Protein AF-A0A1A7BG62-F1 (afdb_monomer_lite)

Structure (mmCIF, N/CA/C/O backbone):
data_AF-A0A1A7BG62-F1
#
_entry.id   AF-A0A1A7BG62-F1
#
loop_
_atom_site.group_PDB
_atom_site.id
_atom_site.type_symbol
_atom_site.label_atom_id
_atom_site.label_alt_id
_atom_site.label_comp_id
_atom_site.label_asym_id
_atom_site.label_entity_id
_atom_site.label_seq_id
_atom_site.pdbx_PDB_ins_code
_atom_site.Cartn_x
_atom_site.Cartn_y
_atom_site.Cartn_z
_atom_site.occupancy
_atom_site.B_iso_or_equiv
_atom_site.auth_seq_id
_atom_site.auth_comp_id
_atom_site.auth_asym_id
_atom_site.auth_atom_id
_atom_site.pdbx_PDB_model_num
ATOM 1 N N . MET A 1 1 ? 76.635 -3.141 -36.667 1.00 38.78 1 MET A N 1
ATOM 2 C CA . MET A 1 1 ? 75.241 -2.652 -36.631 1.00 38.78 1 MET A CA 1
ATOM 3 C C . MET A 1 1 ? 74.326 -3.861 -36.544 1.00 38.78 1 MET A C 1
ATOM 5 O O . MET A 1 1 ? 74.345 -4.659 -37.466 1.00 38.78 1 MET A O 1
ATOM 9 N N . ALA A 1 2 ? 73.604 -4.037 -35.437 1.00 44.91 2 ALA A N 1
ATOM 10 C CA . ALA A 1 2 ? 72.614 -5.102 -35.274 1.00 44.91 2 ALA A CA 1
ATOM 11 C C . ALA A 1 2 ? 71.263 -4.447 -34.953 1.00 44.91 2 ALA A C 1
ATOM 13 O O . ALA A 1 2 ? 71.143 -3.730 -33.961 1.00 44.91 2 ALA A O 1
ATOM 14 N N . THR A 1 3 ? 70.284 -4.617 -35.836 1.00 47.38 3 THR A N 1
ATOM 15 C CA . THR A 1 3 ? 68.940 -4.035 -35.734 1.00 47.38 3 THR A CA 1
ATOM 16 C C . THR A 1 3 ? 68.045 -4.902 -34.846 1.00 47.38 3 THR A C 1
ATOM 18 O O . THR A 1 3 ? 67.917 -6.102 -35.078 1.00 47.38 3 THR A O 1
ATOM 21 N N . ARG A 1 4 ? 67.436 -4.290 -33.818 1.00 52.53 4 ARG A N 1
ATOM 22 C CA . ARG A 1 4 ? 66.444 -4.904 -32.920 1.00 52.53 4 ARG A CA 1
ATOM 23 C C . ARG A 1 4 ? 65.194 -5.317 -33.703 1.00 52.53 4 ARG A C 1
ATOM 25 O O . ARG A 1 4 ? 64.563 -4.470 -34.323 1.00 52.53 4 ARG A O 1
ATOM 32 N N . ALA A 1 5 ? 64.816 -6.587 -33.602 1.00 56.38 5 ALA A N 1
ATOM 33 C CA . ALA A 1 5 ? 63.515 -7.097 -34.020 1.00 56.38 5 ALA A CA 1
ATOM 34 C C . ALA A 1 5 ? 62.612 -7.226 -32.786 1.00 56.38 5 ALA A C 1
ATOM 36 O O . ALA A 1 5 ? 62.622 -8.256 -32.125 1.00 56.38 5 ALA A O 1
ATOM 37 N N . PHE A 1 6 ? 61.884 -6.167 -32.440 1.00 54.97 6 PHE A N 1
ATOM 38 C CA . PHE A 1 6 ? 60.805 -6.208 -31.448 1.00 54.97 6 PHE A CA 1
ATOM 39 C C . PHE A 1 6 ? 59.816 -5.090 -31.765 1.00 54.97 6 PHE A C 1
ATOM 41 O O . PHE A 1 6 ? 59.941 -4.001 -31.228 1.00 54.97 6 PHE A O 1
ATOM 48 N N . GLU A 1 7 ? 58.874 -5.358 -32.664 1.00 54.66 7 GLU A N 1
ATOM 49 C CA . GLU A 1 7 ? 57.528 -4.774 -32.623 1.00 54.66 7 GLU A CA 1
ATOM 50 C C . GLU A 1 7 ? 56.676 -5.462 -33.691 1.00 54.66 7 GLU A C 1
ATOM 52 O O . GLU A 1 7 ? 56.556 -5.015 -34.826 1.00 54.66 7 GLU A O 1
ATOM 57 N N . SER A 1 8 ? 56.100 -6.608 -33.331 1.00 56.12 8 SER A N 1
ATOM 58 C CA . SER A 1 8 ? 54.896 -7.079 -34.010 1.00 56.12 8 SER A CA 1
ATOM 59 C C . SER A 1 8 ? 53.727 -6.587 -33.168 1.00 56.12 8 SER A C 1
ATOM 61 O O . SER A 1 8 ? 53.280 -7.279 -32.255 1.00 56.12 8 SER A O 1
ATOM 63 N N . ALA A 1 9 ? 53.298 -5.348 -33.411 1.00 58.28 9 ALA A N 1
ATOM 64 C CA . ALA A 1 9 ? 52.082 -4.814 -32.816 1.00 58.28 9 ALA A CA 1
ATOM 65 C C . ALA A 1 9 ? 50.905 -5.701 -33.251 1.00 58.28 9 ALA A C 1
ATOM 67 O O . ALA A 1 9 ? 50.652 -5.869 -34.445 1.00 58.28 9 ALA A O 1
ATOM 68 N N . ALA A 1 10 ? 50.219 -6.315 -32.285 1.00 60.03 10 ALA A N 1
ATOM 69 C CA . ALA A 1 10 ? 48.971 -7.015 -32.547 1.00 60.03 10 ALA A CA 1
ATOM 70 C C . ALA A 1 10 ? 47.969 -6.019 -33.151 1.00 60.03 10 ALA A C 1
ATOM 72 O O . ALA A 1 10 ? 47.807 -4.910 -32.640 1.00 60.03 10 ALA A O 1
ATOM 73 N N . ALA A 1 11 ? 47.324 -6.403 -34.254 1.00 61.41 11 ALA A N 1
ATOM 74 C CA . ALA A 1 11 ? 46.283 -5.592 -34.869 1.00 61.41 11 ALA A CA 1
ATOM 75 C C . ALA A 1 11 ? 45.157 -5.320 -33.851 1.00 61.41 11 ALA A C 1
ATOM 77 O O . ALA A 1 11 ? 44.810 -6.226 -33.084 1.00 61.41 11 ALA A O 1
ATOM 78 N N . PRO A 1 12 ? 44.576 -4.106 -33.826 1.00 61.75 12 PRO A N 1
ATOM 79 C CA . PRO A 1 12 ? 43.456 -3.810 -32.947 1.00 61.75 12 PRO A CA 1
ATOM 80 C C . PRO A 1 12 ? 42.294 -4.743 -33.299 1.00 61.75 12 PRO A C 1
ATOM 82 O O . PRO A 1 12 ? 41.794 -4.739 -34.424 1.00 61.75 12 PRO A O 1
ATOM 85 N N . VAL A 1 13 ? 41.880 -5.568 -32.337 1.00 64.38 13 VAL A N 1
ATOM 86 C CA . VAL A 1 13 ? 40.614 -6.300 -32.415 1.00 64.38 13 VAL A CA 1
ATOM 87 C C . VAL A 1 13 ? 39.497 -5.270 -32.542 1.00 64.38 13 VAL A C 1
ATOM 89 O O . VAL A 1 13 ? 39.338 -4.410 -31.677 1.00 64.38 13 VAL A O 1
ATOM 92 N N . ALA A 1 14 ? 38.753 -5.326 -33.645 1.00 63.03 14 ALA A N 1
ATOM 93 C CA . ALA A 1 14 ? 37.573 -4.501 -33.833 1.00 63.03 14 ALA A CA 1
ATOM 94 C C . ALA A 1 14 ? 36.552 -4.850 -32.743 1.00 63.03 14 ALA A C 1
ATOM 96 O O . ALA A 1 14 ? 36.081 -5.986 -32.673 1.00 63.03 14 ALA A O 1
ATOM 97 N N . SER A 1 15 ? 36.227 -3.883 -31.884 1.00 63.03 15 SER A N 1
ATOM 98 C CA . SER A 1 15 ? 35.123 -4.010 -30.936 1.00 63.03 15 SER A CA 1
ATOM 99 C C . SER A 1 15 ? 33.840 -4.283 -31.717 1.00 63.03 15 SER A C 1
ATOM 101 O O . SER A 1 15 ? 33.478 -3.509 -32.606 1.00 63.03 15 SER A O 1
ATOM 103 N N . ALA A 1 16 ? 33.160 -5.387 -31.404 1.00 67.25 16 ALA A N 1
ATOM 104 C CA . ALA A 1 16 ? 31.812 -5.621 -31.904 1.00 67.25 16 ALA A CA 1
ATOM 105 C C . ALA A 1 16 ? 30.911 -4.426 -31.520 1.00 67.25 16 ALA A C 1
ATOM 107 O O . ALA A 1 16 ? 31.117 -3.838 -30.451 1.00 67.25 16 ALA A O 1
ATOM 108 N N . PRO A 1 17 ? 29.943 -4.032 -32.368 1.00 66.25 17 PRO A N 1
ATOM 109 C CA . PRO A 1 17 ? 29.010 -2.967 -32.023 1.00 66.25 17 PRO A CA 1
ATOM 110 C C . PRO A 1 17 ? 28.288 -3.319 -30.718 1.00 66.25 17 PRO A C 1
ATOM 112 O O . PRO A 1 17 ? 27.798 -4.438 -30.566 1.00 66.25 17 PRO A O 1
ATOM 115 N N . ALA A 1 18 ? 28.252 -2.373 -29.777 1.00 64.50 18 ALA A N 1
ATOM 116 C CA . ALA A 1 18 ? 27.524 -2.540 -28.526 1.00 64.50 18 ALA A CA 1
ATOM 117 C C . ALA A 1 18 ? 26.048 -2.827 -28.835 1.00 64.50 18 ALA A C 1
ATOM 119 O O . ALA A 1 18 ? 25.427 -2.106 -29.621 1.00 64.50 18 ALA A O 1
ATOM 120 N N . GLU A 1 19 ? 25.494 -3.888 -28.245 1.00 65.12 19 GLU A N 1
ATOM 121 C CA . GLU A 1 19 ? 24.063 -4.154 -28.362 1.00 65.12 19 GLU A CA 1
ATOM 122 C C . GLU A 1 19 ? 23.266 -2.981 -27.766 1.00 65.12 19 GLU A C 1
ATOM 124 O O . GLU A 1 19 ? 23.670 -2.427 -26.738 1.00 65.12 19 GLU A O 1
ATOM 129 N N . PRO A 1 20 ? 22.136 -2.584 -28.382 1.00 70.19 20 PRO A N 1
ATOM 130 C CA . PRO A 1 20 ? 21.276 -1.556 -27.817 1.00 70.19 20 PRO A CA 1
ATOM 131 C C . PRO A 1 20 ? 20.816 -1.958 -26.415 1.00 70.19 20 PRO A C 1
ATOM 133 O O . PRO A 1 20 ? 20.245 -3.036 -26.230 1.00 70.19 20 PRO A O 1
ATOM 136 N N . ILE A 1 21 ? 21.032 -1.073 -25.442 1.00 73.19 21 ILE A N 1
ATOM 137 C CA . ILE A 1 21 ? 20.527 -1.248 -24.080 1.00 73.19 21 ILE A CA 1
ATOM 138 C C . ILE A 1 21 ? 18.996 -1.253 -24.147 1.00 73.19 21 ILE A C 1
ATOM 140 O O . ILE A 1 21 ? 18.385 -0.301 -24.636 1.00 73.19 21 ILE A O 1
ATOM 144 N N . ARG A 1 22 ? 18.372 -2.343 -23.693 1.00 76.31 22 ARG A N 1
ATOM 145 C CA . ARG A 1 22 ? 16.912 -2.507 -23.712 1.00 76.31 22 ARG A CA 1
ATOM 146 C C . ARG A 1 22 ? 16.306 -2.115 -22.361 1.00 76.31 22 ARG A C 1
ATOM 148 O O . ARG A 1 22 ? 16.968 -2.301 -21.341 1.00 76.31 22 ARG A O 1
ATOM 155 N N . PRO A 1 23 ? 15.054 -1.626 -22.332 1.00 83.06 23 PRO A N 1
ATOM 156 C CA . PRO A 1 23 ? 14.309 -1.473 -21.087 1.00 83.06 23 PRO A CA 1
ATOM 157 C C . PRO A 1 23 ? 14.187 -2.806 -20.344 1.00 83.06 23 PRO A C 1
ATOM 159 O O . PRO A 1 23 ? 14.007 -3.854 -20.968 1.00 83.06 23 PRO A O 1
ATOM 162 N N . LEU A 1 24 ? 14.253 -2.751 -19.014 1.00 87.12 24 LEU A N 1
ATOM 163 C CA . LEU A 1 24 ? 14.163 -3.935 -18.155 1.00 87.12 24 LEU A CA 1
ATOM 164 C C . LEU A 1 24 ? 12.737 -4.506 -18.077 1.00 87.12 24 LEU A C 1
ATOM 166 O O . LEU A 1 24 ? 12.548 -5.713 -17.949 1.00 87.12 24 LEU A O 1
ATOM 170 N N . ALA A 1 25 ? 11.733 -3.635 -18.165 1.00 89.12 25 ALA A N 1
ATOM 171 C CA . ALA A 1 25 ? 10.324 -3.993 -18.192 1.00 89.12 25 ALA A CA 1
ATOM 172 C C . ALA A 1 25 ? 9.651 -3.306 -19.380 1.00 89.12 25 ALA A C 1
ATOM 174 O O . ALA A 1 25 ? 9.942 -2.149 -19.683 1.00 89.12 25 ALA A O 1
ATOM 175 N N . ASP A 1 26 ? 8.744 -4.015 -20.048 1.00 92.50 26 ASP A N 1
ATOM 176 C CA . ASP A 1 26 ? 7.927 -3.408 -21.090 1.00 92.50 26 ASP A CA 1
ATOM 177 C C . ASP A 1 26 ? 6.749 -2.608 -20.498 1.00 92.50 26 ASP A C 1
ATOM 179 O O . ASP A 1 26 ? 6.352 -2.756 -19.335 1.00 92.50 26 ASP A O 1
ATOM 183 N N . ALA A 1 27 ? 6.150 -1.755 -21.328 1.00 93.25 27 ALA A N 1
ATOM 184 C CA . ALA A 1 27 ? 5.029 -0.913 -20.922 1.00 93.25 27 ALA A CA 1
ATOM 185 C C . ALA A 1 27 ? 3.769 -1.711 -20.527 1.00 93.25 27 ALA A C 1
ATOM 187 O O . ALA A 1 27 ? 2.887 -1.184 -19.846 1.00 93.25 27 ALA A O 1
ATOM 188 N N . ALA A 1 28 ? 3.614 -2.963 -20.970 1.00 95.94 28 ALA A N 1
ATOM 189 C CA . ALA A 1 28 ? 2.486 -3.797 -20.564 1.00 95.94 28 ALA A CA 1
ATOM 190 C C . ALA A 1 28 ? 2.687 -4.329 -19.137 1.00 95.94 28 ALA A C 1
ATOM 192 O O . ALA A 1 28 ? 1.757 -4.251 -18.333 1.00 95.94 28 ALA A O 1
ATOM 193 N N . ALA A 1 29 ? 3.898 -4.772 -18.802 1.00 96.69 29 ALA A N 1
ATOM 194 C CA . ALA A 1 29 ? 4.283 -5.214 -17.469 1.00 96.69 29 ALA A CA 1
ATOM 195 C C . ALA A 1 29 ? 4.148 -4.082 -16.441 1.00 96.69 29 ALA A C 1
ATOM 197 O O . ALA A 1 29 ? 3.525 -4.269 -15.397 1.00 96.69 29 ALA A O 1
ATOM 198 N N . LEU A 1 30 ? 4.634 -2.878 -16.763 1.00 97.81 30 LEU A N 1
ATOM 199 C CA . LEU A 1 30 ? 4.501 -1.719 -15.872 1.00 97.81 30 LEU A CA 1
ATOM 200 C C . LEU A 1 30 ? 3.034 -1.333 -15.642 1.00 97.81 30 LEU A C 1
ATOM 202 O O . LEU A 1 30 ? 2.623 -1.116 -14.501 1.00 97.81 30 LEU A O 1
ATOM 206 N N . ARG A 1 31 ? 2.205 -1.328 -16.695 1.00 98.06 31 ARG A N 1
ATOM 207 C CA . ARG A 1 31 ? 0.757 -1.097 -16.548 1.00 98.06 31 ARG A CA 1
ATOM 208 C C . ARG A 1 31 ? 0.081 -2.168 -15.697 1.00 98.06 31 ARG A C 1
ATOM 210 O O . ARG A 1 31 ? -0.806 -1.833 -14.918 1.00 98.06 31 ARG A O 1
ATOM 217 N N . ALA A 1 32 ? 0.497 -3.428 -15.811 1.00 98.19 32 ALA A N 1
ATOM 218 C CA . ALA A 1 32 ? -0.031 -4.507 -14.983 1.00 98.19 32 ALA A CA 1
ATOM 219 C C . ALA A 1 32 ? 0.334 -4.327 -13.499 1.00 98.19 32 ALA A C 1
ATOM 221 O O . ALA A 1 32 ? -0.521 -4.536 -12.637 1.00 98.19 32 ALA A O 1
ATOM 222 N N . LEU A 1 33 ? 1.557 -3.878 -13.190 1.00 98.31 33 LEU A N 1
ATOM 223 C CA . LEU A 1 33 ? 1.966 -3.551 -11.819 1.00 98.31 33 LEU A CA 1
ATOM 224 C C . LEU A 1 33 ? 1.128 -2.404 -11.246 1.00 98.31 33 LEU A C 1
ATOM 226 O O . LEU A 1 33 ? 0.569 -2.544 -10.159 1.00 98.31 33 LEU A O 1
ATOM 230 N N . VAL A 1 34 ? 0.966 -1.312 -11.997 1.00 98.50 34 VAL A N 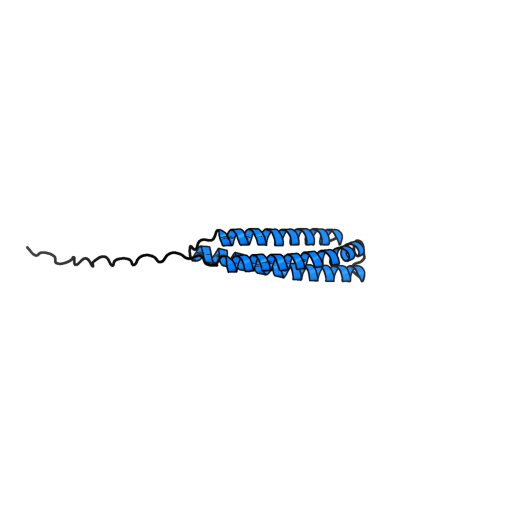1
ATOM 231 C CA . VAL A 1 34 ? 0.136 -0.172 -11.574 1.00 98.50 34 VAL A CA 1
ATOM 232 C C . VAL A 1 34 ? -1.324 -0.591 -11.374 1.00 98.50 34 VAL A C 1
ATOM 234 O O . VAL A 1 34 ? -1.924 -0.248 -10.358 1.00 98.50 34 VAL A O 1
ATOM 237 N N . ALA A 1 35 ? -1.892 -1.388 -12.283 1.00 98.50 35 ALA A N 1
ATOM 238 C CA . ALA A 1 35 ? -3.253 -1.904 -12.141 1.00 98.50 35 ALA A CA 1
ATOM 239 C C . ALA A 1 35 ? -3.411 -2.790 -10.893 1.00 98.50 35 ALA A C 1
ATOM 241 O O . ALA A 1 35 ? -4.392 -2.659 -10.166 1.00 98.50 35 ALA A O 1
ATOM 242 N N . ARG A 1 36 ? -2.425 -3.647 -10.595 1.00 98.31 36 ARG A N 1
ATOM 243 C CA . ARG A 1 36 ? -2.419 -4.477 -9.382 1.00 98.31 36 ARG A CA 1
ATOM 244 C C . ARG A 1 36 ? -2.358 -3.627 -8.109 1.00 98.31 36 ARG A C 1
ATOM 246 O O . ARG A 1 36 ? -3.042 -3.948 -7.141 1.00 98.31 36 ARG A O 1
ATOM 253 N N . ALA A 1 37 ? -1.573 -2.548 -8.104 1.00 98.25 37 ALA A N 1
ATOM 254 C CA . ALA A 1 37 ? -1.544 -1.605 -6.986 1.00 98.25 37 ALA A CA 1
ATOM 255 C C . ALA A 1 37 ? -2.884 -0.875 -6.812 1.00 98.25 37 ALA A C 1
ATOM 257 O O . ALA A 1 37 ? -3.363 -0.759 -5.688 1.00 98.25 37 ALA A O 1
ATOM 258 N N . ALA A 1 38 ? -3.520 -0.447 -7.905 1.00 98.38 38 ALA A N 1
ATOM 259 C CA . ALA A 1 38 ? -4.836 0.188 -7.865 1.00 98.38 38 ALA A CA 1
ATOM 260 C C . ALA A 1 38 ? -5.936 -0.768 -7.362 1.00 98.38 38 ALA A C 1
ATOM 262 O O . ALA A 1 38 ? -6.792 -0.374 -6.577 1.00 98.38 38 ALA A O 1
ATOM 263 N N . GLU A 1 39 ? -5.905 -2.042 -7.760 1.00 98.31 39 GLU A N 1
ATOM 264 C CA . GLU A 1 39 ? -6.811 -3.076 -7.237 1.00 98.31 39 GLU A CA 1
ATOM 265 C C . GLU A 1 39 ? -6.625 -3.267 -5.721 1.00 98.31 39 GLU A C 1
ATOM 267 O O . GLU A 1 39 ? -7.602 -3.335 -4.970 1.00 98.31 39 GLU A O 1
ATOM 272 N N . ALA A 1 40 ? -5.369 -3.310 -5.259 1.00 97.56 40 ALA A N 1
ATOM 273 C CA . ALA A 1 40 ? -5.043 -3.398 -3.839 1.00 97.56 40 ALA A CA 1
ATOM 274 C C . ALA A 1 40 ? -5.533 -2.165 -3.063 1.00 97.56 40 ALA A C 1
ATOM 276 O O . ALA A 1 40 ? -6.118 -2.318 -1.990 1.00 97.56 40 ALA A O 1
ATOM 277 N N . ASP A 1 41 ? -5.355 -0.967 -3.623 1.00 98.38 41 ASP A N 1
ATOM 278 C CA . ASP A 1 41 ? -5.843 0.287 -3.047 1.00 98.38 41 ASP A CA 1
ATOM 279 C C . ASP A 1 41 ? -7.371 0.318 -2.947 1.00 98.38 41 ASP A C 1
ATOM 281 O O . ASP A 1 41 ? -7.913 0.538 -1.868 1.00 98.38 41 ASP A O 1
ATOM 285 N N . ASN A 1 42 ? -8.081 -0.065 -4.010 1.00 98.31 42 ASN A N 1
ATOM 286 C CA . ASN A 1 42 ? -9.537 -0.210 -3.979 1.00 98.31 42 ASN A CA 1
ATOM 287 C C . ASN A 1 42 ? -9.995 -1.195 -2.889 1.00 98.31 42 ASN A C 1
ATOM 289 O O . ASN A 1 42 ? -11.021 -0.986 -2.236 1.00 98.31 42 ASN A O 1
ATOM 293 N N . GLY A 1 43 ? -9.253 -2.291 -2.694 1.00 97.50 43 GLY A N 1
ATOM 294 C CA . GLY A 1 43 ? -9.477 -3.235 -1.601 1.00 97.50 43 GLY A CA 1
ATOM 295 C C . GLY A 1 43 ? -9.283 -2.598 -0.225 1.00 97.50 43 GLY A C 1
ATOM 296 O O . GLY A 1 43 ? -10.129 -2.777 0.649 1.00 97.50 43 GLY A O 1
ATOM 297 N N . PHE A 1 44 ? -8.208 -1.828 -0.051 1.00 98.44 44 PHE A N 1
ATOM 298 C CA . PHE A 1 44 ? -7.935 -1.070 1.167 1.00 98.44 44 PHE A CA 1
ATOM 299 C C . PHE A 1 44 ? -9.036 -0.041 1.456 1.00 98.44 44 PHE A C 1
ATOM 301 O O . PHE A 1 44 ? -9.552 -0.018 2.568 1.00 98.44 44 PHE A O 1
ATOM 308 N N . THR A 1 45 ? -9.457 0.763 0.475 1.00 98.44 45 THR A N 1
ATOM 309 C CA . THR A 1 45 ? -10.499 1.788 0.660 1.00 98.44 45 THR A CA 1
ATOM 310 C C . THR A 1 45 ? -11.820 1.179 1.120 1.00 98.44 45 THR A C 1
ATOM 312 O O . THR A 1 45 ? -12.480 1.724 2.006 1.00 98.44 45 THR A O 1
ATOM 315 N N . ARG A 1 46 ? -12.209 0.028 0.553 1.00 97.94 46 ARG A N 1
ATOM 316 C CA . ARG A 1 46 ? -13.411 -0.694 0.994 1.00 97.94 46 ARG A CA 1
ATOM 317 C C . ARG A 1 46 ? -13.286 -1.166 2.439 1.00 97.94 46 ARG A C 1
ATOM 319 O O . ARG A 1 46 ? -14.221 -0.976 3.208 1.00 97.94 46 ARG A O 1
ATOM 326 N N . GLU A 1 47 ? -12.145 -1.740 2.808 1.00 98.00 47 GLU A N 1
ATOM 327 C CA . GLU A 1 47 ? -11.888 -2.180 4.184 1.00 98.00 47 GLU A CA 1
ATOM 328 C C . GLU A 1 47 ? -11.871 -0.993 5.161 1.00 98.00 47 GLU A C 1
ATOM 330 O O . GLU A 1 47 ? -12.415 -1.076 6.258 1.00 98.00 47 GLU A O 1
ATOM 335 N N . ALA A 1 48 ? -11.331 0.154 4.741 1.00 98.25 48 ALA A N 1
ATOM 336 C CA . ALA A 1 48 ? -11.245 1.353 5.570 1.00 98.25 48 ALA A CA 1
ATOM 337 C C . ALA A 1 48 ? -12.635 1.887 5.916 1.00 98.25 48 ALA A C 1
ATOM 339 O O . ALA A 1 48 ? -12.906 2.203 7.074 1.00 98.25 48 ALA A O 1
ATOM 340 N N . ALA A 1 49 ? -13.546 1.892 4.941 1.00 98.06 49 ALA A N 1
ATOM 341 C CA . ALA A 1 49 ? -14.938 2.265 5.161 1.00 98.06 49 ALA A CA 1
ATOM 342 C C . ALA A 1 49 ? -15.659 1.334 6.158 1.00 98.06 49 ALA A C 1
ATOM 344 O O . ALA A 1 49 ? -16.563 1.779 6.869 1.00 98.06 49 ALA A O 1
ATOM 345 N N . LEU A 1 50 ? -15.265 0.056 6.236 1.00 96.25 50 LEU A N 1
ATOM 346 C CA . LEU A 1 50 ? -15.804 -0.906 7.206 1.00 96.25 50 LEU A CA 1
ATOM 347 C C . LEU A 1 50 ? -15.176 -0.747 8.600 1.00 96.25 50 LEU A C 1
ATOM 349 O O . LEU A 1 50 ? -15.879 -0.884 9.603 1.00 96.25 50 LEU A O 1
ATOM 353 N N . ALA A 1 51 ? -13.885 -0.420 8.674 1.00 97.75 51 ALA A N 1
ATOM 354 C CA . ALA A 1 51 ? -13.159 -0.214 9.928 1.00 97.75 51 ALA A CA 1
ATOM 355 C C . ALA A 1 51 ? -13.554 1.090 10.640 1.00 97.75 51 ALA A C 1
ATOM 357 O O . ALA A 1 51 ? -13.690 1.118 11.863 1.00 97.75 51 ALA A O 1
ATOM 358 N N . GLU A 1 52 ? -13.795 2.161 9.884 1.00 97.88 52 GLU A N 1
ATOM 359 C CA . GLU A 1 52 ? -14.177 3.488 10.380 1.00 97.88 52 GLU A CA 1
ATOM 360 C C . GLU A 1 52 ? -15.254 3.491 11.491 1.00 97.88 52 GLU A C 1
ATOM 362 O O . GLU A 1 52 ? -15.017 4.045 12.569 1.00 97.88 52 GLU A O 1
ATOM 367 N N . PRO A 1 53 ? -16.450 2.897 11.305 1.00 97.69 53 PRO A N 1
ATOM 368 C CA . PRO A 1 53 ? -17.466 2.877 12.356 1.00 97.69 53 PRO A CA 1
ATOM 369 C C . PRO A 1 53 ? -17.051 2.062 13.589 1.00 97.69 53 PRO A C 1
ATOM 371 O O . PRO A 1 53 ? -17.522 2.370 14.685 1.00 97.69 53 PRO A O 1
ATOM 374 N N . LEU A 1 54 ? -16.201 1.042 13.438 1.00 97.50 54 LEU A N 1
ATOM 375 C CA . LEU A 1 54 ? -15.702 0.237 14.557 1.00 97.50 54 LEU A CA 1
ATOM 376 C C . LEU A 1 54 ? -14.717 1.045 15.401 1.00 97.50 54 LEU A C 1
ATOM 378 O O . LEU A 1 54 ? -14.875 1.112 16.618 1.00 97.50 54 LEU A O 1
ATOM 382 N N . VAL A 1 55 ? -13.777 1.732 14.748 1.00 97.44 55 VAL A N 1
ATOM 383 C CA . VAL A 1 55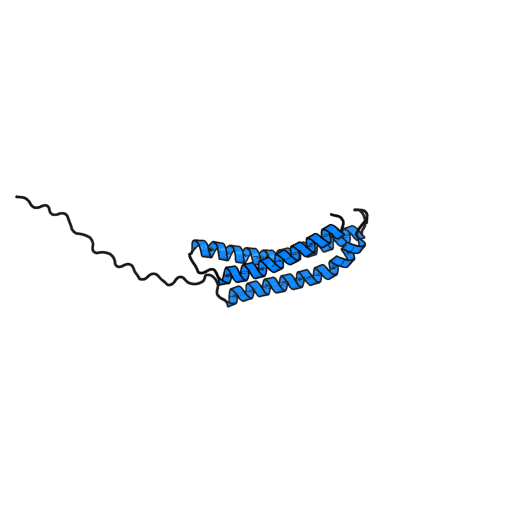 ? -12.821 2.646 15.388 1.00 97.44 55 VAL A CA 1
ATOM 384 C C . VAL A 1 55 ? -13.554 3.742 16.163 1.00 97.44 55 VAL A C 1
ATOM 386 O O . VAL A 1 55 ? -13.313 3.915 17.358 1.00 97.44 55 VAL A O 1
ATOM 389 N N . ARG A 1 56 ? -14.545 4.403 15.546 1.00 96.00 56 ARG A N 1
ATOM 390 C CA . ARG A 1 56 ? -15.339 5.443 16.224 1.00 96.00 56 ARG A CA 1
ATOM 391 C C . ARG A 1 56 ? -16.080 4.933 17.460 1.00 96.00 56 ARG A C 1
ATOM 393 O O . ARG A 1 56 ? -16.163 5.644 18.455 1.00 96.00 56 ARG A O 1
ATOM 400 N N . ARG A 1 57 ? -16.630 3.715 17.414 1.00 95.88 57 ARG A N 1
ATOM 401 C CA . ARG A 1 57 ? -17.319 3.101 18.567 1.00 95.88 57 ARG A CA 1
ATOM 402 C C . ARG A 1 57 ? -16.350 2.668 19.666 1.00 95.88 57 ARG A C 1
ATOM 404 O O . ARG A 1 57 ? -16.725 2.675 20.835 1.00 95.88 57 ARG A O 1
ATOM 411 N N . ALA A 1 58 ? -15.137 2.273 19.293 1.00 96.12 58 ALA A N 1
ATOM 412 C CA . ALA A 1 58 ? -14.090 1.860 20.219 1.00 96.12 58 ALA A CA 1
ATOM 413 C C . ALA A 1 58 ? -13.385 3.038 20.905 1.00 96.12 58 ALA A C 1
ATOM 415 O O . ALA A 1 58 ? -12.748 2.841 21.941 1.00 96.12 58 ALA A O 1
ATOM 416 N N . SER A 1 59 ? -13.497 4.249 20.356 1.00 94.38 59 SER A N 1
ATOM 417 C CA . SER A 1 59 ? -12.890 5.447 20.931 1.00 94.38 59 SER A CA 1
ATOM 418 C C . SER A 1 59 ? -13.342 5.663 22.382 1.00 94.38 59 SER A C 1
ATOM 420 O O . SER A 1 59 ? -14.530 5.592 22.708 1.00 94.38 59 SER A O 1
ATOM 422 N N . GLY A 1 60 ? -12.374 5.860 23.281 1.00 91.38 60 GLY A N 1
ATOM 423 C CA . GLY A 1 60 ? -12.611 6.020 24.721 1.00 91.38 60 GLY A CA 1
ATOM 424 C C . GLY A 1 60 ? -13.044 4.751 25.471 1.00 91.38 60 GLY A C 1
ATOM 425 O O . GLY A 1 60 ? -13.257 4.816 26.681 1.00 91.38 60 GLY A O 1
ATOM 426 N N . GLN A 1 61 ? -13.164 3.598 24.803 1.00 94.06 61 GLN A N 1
ATOM 427 C CA . GLN A 1 61 ? -13.489 2.333 25.466 1.00 94.06 61 GLN A CA 1
ATOM 428 C C . GLN A 1 61 ? -12.261 1.731 26.179 1.00 94.06 61 GLN A C 1
ATOM 430 O O . GLN A 1 61 ? -11.135 1.867 25.675 1.00 94.06 61 GLN A O 1
ATOM 435 N N . PRO A 1 62 ? -12.465 1.016 27.309 1.00 91.00 62 PRO A N 1
ATOM 436 C CA . PRO A 1 62 ? -11.415 0.241 27.974 1.00 91.00 62 PRO A CA 1
ATOM 437 C C . PRO A 1 62 ? -10.763 -0.782 27.039 1.00 91.00 62 PRO A C 1
ATOM 439 O O . PRO A 1 62 ? -11.392 -1.247 26.085 1.00 91.00 62 PRO A O 1
ATOM 442 N N . VAL A 1 63 ? -9.514 -1.161 27.322 1.00 86.00 63 VAL A N 1
ATOM 443 C CA . VAL A 1 63 ? -8.749 -2.102 26.482 1.00 86.00 63 VAL A CA 1
ATOM 444 C C . VAL A 1 63 ? -9.381 -3.496 26.447 1.00 86.00 63 VAL A C 1
ATOM 446 O O . VAL A 1 63 ? -9.275 -4.190 25.443 1.00 86.00 63 VAL A O 1
ATOM 449 N N . GLU A 1 64 ? -10.093 -3.865 27.510 1.00 90.69 64 GLU A N 1
ATOM 450 C CA . GLU A 1 64 ? -10.804 -5.131 27.684 1.00 90.69 64 GLU A CA 1
ATOM 451 C C . GLU A 1 64 ? -12.181 -5.152 26.995 1.00 90.69 64 GLU A C 1
ATOM 453 O O . GLU A 1 64 ? -12.877 -6.162 27.045 1.00 90.69 64 GLU A O 1
ATOM 458 N N . SER A 1 65 ? -12.606 -4.044 26.375 1.00 94.31 65 SER A N 1
ATOM 459 C CA . SER A 1 65 ? -13.898 -3.948 25.690 1.00 94.31 65 SER A CA 1
ATOM 460 C C . SER A 1 65 ? -13.911 -4.758 24.394 1.00 94.31 65 SER A C 1
ATOM 462 O O . SER A 1 65 ? -13.050 -4.571 23.531 1.00 94.31 65 SER A O 1
ATOM 464 N N . ASP A 1 66 ? -14.966 -5.549 24.186 1.00 94.25 66 ASP A N 1
ATOM 465 C CA . ASP A 1 66 ? -15.218 -6.255 22.921 1.00 94.25 66 ASP A CA 1
ATOM 466 C C . ASP A 1 66 ? -15.234 -5.298 21.718 1.00 94.25 66 ASP A C 1
ATOM 468 O O . ASP A 1 66 ? -14.759 -5.629 20.632 1.00 94.25 66 ASP A O 1
ATOM 472 N N . THR A 1 67 ? -15.721 -4.067 21.914 1.00 94.25 67 THR A N 1
ATOM 473 C CA . THR A 1 67 ? -15.733 -3.033 20.869 1.00 94.25 67 THR A CA 1
ATOM 474 C C . THR A 1 67 ? -14.312 -2.631 20.470 1.00 94.25 67 THR A C 1
ATOM 476 O O . THR A 1 67 ? -14.026 -2.444 19.287 1.00 94.25 67 THR A O 1
ATOM 479 N N . ARG A 1 68 ? -13.401 -2.532 21.447 1.00 93.94 68 ARG A N 1
ATOM 480 C CA . ARG A 1 68 ? -11.993 -2.202 21.205 1.00 93.94 68 ARG A CA 1
ATOM 481 C C . ARG A 1 68 ? -11.255 -3.362 20.550 1.00 93.94 68 ARG A C 1
ATOM 483 O O . ARG A 1 68 ? -10.505 -3.129 19.606 1.00 93.94 68 ARG A O 1
ATOM 490 N N . ALA A 1 69 ? -11.530 -4.596 20.968 1.00 95.75 69 ALA A N 1
ATOM 491 C CA . ALA A 1 69 ? -11.012 -5.786 20.301 1.00 95.75 69 ALA A CA 1
ATOM 492 C C . ALA A 1 69 ? -11.447 -5.844 18.823 1.00 95.75 69 ALA A C 1
ATOM 494 O O . ALA A 1 69 ? -10.607 -6.037 17.947 1.00 95.75 69 ALA A O 1
ATOM 495 N N . ALA A 1 70 ? -12.726 -5.589 18.526 1.00 96.38 70 ALA A N 1
ATOM 496 C CA . ALA A 1 70 ? -13.237 -5.568 17.154 1.00 96.38 70 ALA A CA 1
ATOM 497 C C . ALA A 1 70 ? -12.568 -4.490 16.281 1.00 96.38 70 ALA A C 1
ATOM 499 O O . ALA A 1 70 ? -12.224 -4.755 15.130 1.00 96.38 70 ALA A O 1
ATOM 500 N N . ALA A 1 71 ? -12.336 -3.290 16.826 1.00 96.94 71 ALA A N 1
ATOM 501 C CA . ALA A 1 71 ? -11.616 -2.236 16.112 1.00 96.94 71 ALA A CA 1
ATOM 502 C C . ALA A 1 71 ? -10.157 -2.624 15.820 1.00 96.94 71 ALA A C 1
ATOM 504 O O . ALA A 1 71 ? -9.676 -2.391 14.715 1.00 96.94 71 ALA A O 1
ATOM 505 N N . LEU A 1 72 ? -9.461 -3.261 16.768 1.00 96.06 72 LEU A N 1
ATOM 506 C CA . LEU A 1 72 ? -8.084 -3.723 16.565 1.00 96.06 72 LEU A CA 1
ATOM 507 C C . LEU A 1 72 ? -7.982 -4.808 15.486 1.00 96.06 72 LEU A C 1
ATOM 509 O O . LEU A 1 72 ? -7.042 -4.782 14.694 1.00 96.06 72 LEU A O 1
ATOM 513 N N . VAL A 1 73 ? -8.953 -5.723 15.418 1.00 96.75 73 VAL A N 1
ATOM 514 C CA . VAL A 1 73 ? -9.030 -6.717 14.334 1.00 96.75 73 VAL A CA 1
ATOM 515 C C . VAL A 1 73 ? -9.207 -6.021 12.983 1.00 96.75 73 VAL A C 1
ATOM 517 O O . VAL A 1 73 ? -8.430 -6.276 12.068 1.00 96.75 73 VAL A O 1
ATOM 520 N N . ALA A 1 74 ? -10.132 -5.062 12.878 1.00 97.31 74 ALA A N 1
ATOM 521 C CA . ALA A 1 74 ? -10.330 -4.305 11.641 1.00 97.31 74 ALA A CA 1
ATOM 522 C C . ALA A 1 74 ? -9.078 -3.503 11.222 1.00 97.31 74 ALA A C 1
ATOM 524 O O . ALA A 1 74 ? -8.752 -3.417 10.037 1.00 97.31 74 ALA A O 1
ATOM 525 N N . MET A 1 75 ? -8.328 -2.953 12.185 1.00 97.50 75 MET A N 1
ATOM 526 C CA . MET A 1 75 ? -7.041 -2.295 11.917 1.00 97.50 75 MET A CA 1
ATOM 527 C C . MET A 1 75 ? -5.968 -3.281 11.427 1.00 97.50 75 MET A C 1
ATOM 529 O O . MET A 1 75 ? -5.150 -2.923 10.575 1.00 97.50 75 MET A O 1
ATOM 533 N N . ALA A 1 76 ? -5.968 -4.521 11.923 1.00 97.00 76 ALA A N 1
ATOM 534 C CA . ALA A 1 76 ? -5.073 -5.571 11.439 1.00 97.00 76 ALA A CA 1
ATOM 535 C C . ALA A 1 76 ? -5.413 -5.992 9.998 1.00 97.00 76 ALA A C 1
ATOM 537 O O . ALA A 1 76 ? -4.507 -6.131 9.173 1.00 97.00 76 ALA A O 1
ATOM 538 N N . ASP A 1 77 ? -6.700 -6.107 9.666 1.00 95.81 77 ASP A N 1
ATOM 539 C CA . ASP A 1 77 ? -7.153 -6.397 8.302 1.00 95.81 77 ASP A CA 1
ATOM 540 C C . ASP A 1 77 ? -6.746 -5.279 7.328 1.00 95.81 77 ASP A C 1
ATOM 542 O O . ASP A 1 77 ? -6.231 -5.544 6.236 1.00 95.81 77 ASP A O 1
ATOM 546 N N . LEU A 1 78 ? -6.860 -4.015 7.750 1.00 96.31 78 LEU A N 1
ATOM 547 C CA . LEU A 1 78 ? -6.345 -2.869 6.997 1.00 96.31 78 LEU A CA 1
ATOM 548 C C . LEU A 1 78 ? -4.834 -2.937 6.762 1.00 96.31 78 LEU A C 1
ATOM 550 O O . LEU A 1 78 ? -4.367 -2.692 5.646 1.00 96.31 78 LEU A O 1
ATOM 554 N N . ALA A 1 79 ? -4.062 -3.298 7.789 1.00 96.50 79 ALA A N 1
ATOM 555 C CA . ALA A 1 79 ? -2.617 -3.458 7.664 1.00 96.50 79 ALA A CA 1
ATOM 556 C C . ALA A 1 79 ? -2.254 -4.556 6.647 1.00 96.50 79 ALA A C 1
ATOM 558 O O . ALA A 1 79 ? -1.331 -4.378 5.845 1.00 96.50 79 ALA A O 1
ATOM 559 N N . ALA A 1 80 ? -3.010 -5.658 6.625 1.00 95.31 80 ALA A N 1
ATOM 560 C CA . ALA A 1 80 ? -2.838 -6.724 5.642 1.00 95.31 80 ALA A CA 1
ATOM 561 C C . ALA A 1 80 ? -3.138 -6.238 4.211 1.00 95.31 80 ALA A C 1
ATOM 563 O O . ALA A 1 80 ? -2.347 -6.494 3.299 1.00 95.31 80 ALA A O 1
ATOM 564 N N . ARG A 1 81 ? -4.222 -5.470 4.009 1.00 93.88 81 ARG A N 1
ATOM 565 C CA . ARG A 1 81 ? -4.566 -4.852 2.710 1.00 93.88 81 ARG A CA 1
ATOM 566 C C . ARG A 1 81 ? -3.460 -3.916 2.215 1.00 93.88 81 ARG A C 1
ATOM 568 O O . ARG A 1 81 ? -3.026 -4.033 1.070 1.00 93.88 81 ARG A O 1
ATOM 575 N N . ARG A 1 82 ? -2.945 -3.047 3.090 1.00 96.31 82 ARG A N 1
ATOM 576 C CA . ARG A 1 82 ? -1.820 -2.134 2.804 1.00 96.31 82 ARG A CA 1
ATOM 577 C C . ARG A 1 82 ? -0.550 -2.887 2.394 1.00 96.31 82 ARG A C 1
ATOM 579 O O . ARG A 1 82 ? 0.212 -2.442 1.530 1.00 96.31 82 ARG A O 1
ATOM 586 N N . GLY A 1 83 ? -0.323 -4.054 3.001 1.00 96.06 83 GLY A N 1
ATOM 587 C CA . GLY A 1 83 ? 0.779 -4.951 2.658 1.00 96.06 83 GLY A CA 1
ATOM 588 C C . GLY A 1 83 ? 0.781 -5.360 1.183 1.00 96.06 83 GLY A C 1
ATOM 589 O O . GLY A 1 83 ? 1.847 -5.410 0.572 1.00 96.06 83 GLY A O 1
ATOM 590 N N . ALA A 1 84 ? -0.393 -5.561 0.577 1.00 94.75 84 ALA A N 1
ATOM 591 C CA . ALA A 1 84 ? -0.502 -5.925 -0.835 1.00 94.75 84 ALA A CA 1
ATOM 592 C C . ALA A 1 84 ? -0.018 -4.805 -1.775 1.00 94.75 84 ALA A C 1
ATOM 594 O O . ALA A 1 84 ? 0.742 -5.080 -2.701 1.00 94.75 84 ALA A O 1
ATOM 595 N N . ALA A 1 85 ? -0.387 -3.545 -1.516 1.00 95.19 85 ALA A N 1
ATOM 596 C CA . ALA A 1 85 ? 0.114 -2.403 -2.289 1.00 95.19 85 ALA A CA 1
ATOM 597 C C . ALA A 1 85 ? 1.623 -2.185 -2.066 1.00 95.19 85 ALA A C 1
ATOM 599 O O . ALA A 1 85 ? 2.371 -1.951 -3.015 1.00 95.19 85 ALA A O 1
ATOM 600 N N . SER A 1 86 ? 2.088 -2.362 -0.825 1.00 96.94 86 SER A N 1
ATOM 601 C CA . SER A 1 86 ? 3.512 -2.257 -0.469 1.00 96.94 86 SER A CA 1
ATOM 602 C C . SER A 1 86 ? 4.377 -3.308 -1.172 1.00 96.94 86 SER A C 1
ATOM 604 O O . SER A 1 86 ? 5.507 -3.020 -1.553 1.00 96.94 86 SER A O 1
ATOM 606 N N . ALA A 1 87 ? 3.850 -4.517 -1.390 1.00 98.00 87 ALA A N 1
ATOM 607 C CA . ALA A 1 87 ? 4.547 -5.553 -2.146 1.00 98.00 87 ALA A CA 1
ATOM 608 C C . ALA A 1 87 ? 4.755 -5.154 -3.618 1.00 98.00 87 ALA A C 1
ATOM 610 O O . ALA A 1 87 ? 5.799 -5.455 -4.191 1.00 98.00 87 ALA A O 1
ATOM 611 N N . VAL A 1 88 ? 3.797 -4.439 -4.224 1.00 98.12 88 VAL A N 1
ATOM 612 C CA . VAL A 1 88 ? 3.965 -3.904 -5.585 1.00 98.12 88 VAL A CA 1
ATOM 613 C C . VAL A 1 88 ? 5.034 -2.817 -5.626 1.00 98.12 88 VAL A C 1
ATOM 615 O O . VAL A 1 88 ? 5.848 -2.812 -6.546 1.00 98.12 88 VAL A O 1
ATOM 618 N N . LEU A 1 89 ? 5.060 -1.933 -4.625 1.00 98.38 89 LEU A N 1
ATOM 619 C CA . LEU A 1 89 ? 6.091 -0.900 -4.520 1.00 98.38 89 LEU A CA 1
ATOM 620 C C . LEU A 1 89 ? 7.491 -1.520 -4.422 1.00 98.38 89 LEU A C 1
ATOM 622 O O . LEU A 1 89 ? 8.369 -1.153 -5.193 1.00 98.38 89 LEU A O 1
ATOM 626 N N . ALA A 1 90 ? 7.663 -2.539 -3.576 1.00 98.44 90 ALA A N 1
ATOM 627 C CA . ALA A 1 90 ? 8.934 -3.249 -3.439 1.00 98.44 90 ALA A CA 1
ATOM 628 C C . ALA A 1 90 ? 9.389 -3.931 -4.746 1.00 98.44 90 ALA A C 1
ATOM 630 O O . ALA A 1 90 ? 10.584 -4.016 -5.029 1.00 98.44 90 ALA A O 1
ATOM 631 N N . GLU A 1 91 ? 8.451 -4.417 -5.566 1.00 98.06 91 GLU A N 1
ATOM 632 C CA . GLU A 1 91 ? 8.774 -4.960 -6.889 1.00 98.06 91 GLU A CA 1
ATOM 633 C C . GLU A 1 91 ? 9.283 -3.870 -7.847 1.00 98.06 91 GLU A C 1
ATOM 635 O O . GLU A 1 91 ? 10.253 -4.100 -8.572 1.00 98.06 91 GLU A O 1
ATOM 640 N N . LEU A 1 92 ? 8.686 -2.675 -7.814 1.00 98.06 92 LEU A N 1
ATOM 641 C CA . LEU A 1 92 ? 9.149 -1.518 -8.588 1.00 98.06 92 LEU A CA 1
ATOM 642 C C . LEU A 1 92 ? 10.510 -1.010 -8.089 1.00 98.06 92 LEU A C 1
ATOM 644 O O . LEU A 1 92 ? 11.381 -0.727 -8.909 1.00 98.06 92 LEU A O 1
ATOM 648 N N . ASP A 1 93 ? 10.742 -0.985 -6.775 1.00 98.12 93 ASP A N 1
ATOM 649 C CA . ASP A 1 93 ? 12.044 -0.640 -6.185 1.00 98.12 93 ASP A CA 1
ATOM 650 C C . ASP A 1 93 ? 13.148 -1.590 -6.660 1.00 98.12 93 ASP A C 1
ATOM 652 O O . ASP A 1 93 ? 14.256 -1.162 -6.993 1.00 98.12 93 ASP A O 1
ATOM 656 N N . ARG A 1 94 ? 12.836 -2.889 -6.760 1.00 97.62 94 ARG A N 1
ATOM 657 C CA . ARG A 1 94 ? 13.757 -3.890 -7.307 1.00 97.62 94 ARG A CA 1
ATOM 658 C C . ARG A 1 94 ? 14.101 -3.596 -8.769 1.00 97.62 94 ARG A C 1
ATOM 660 O O . ARG A 1 94 ? 15.271 -3.679 -9.132 1.00 97.62 94 ARG A O 1
ATOM 667 N N . LEU A 1 95 ? 13.109 -3.249 -9.593 1.00 96.69 95 LEU A N 1
ATOM 668 C CA . LEU A 1 95 ? 13.326 -2.900 -11.003 1.00 96.69 95 LEU A CA 1
ATOM 669 C C . LEU A 1 95 ? 14.182 -1.635 -11.153 1.00 96.69 95 LEU A C 1
ATOM 671 O O . LEU A 1 95 ? 15.054 -1.585 -12.017 1.00 96.69 95 LEU A O 1
ATOM 675 N N . VAL A 1 96 ? 13.992 -0.641 -10.284 1.00 95.88 96 VAL A N 1
ATOM 676 C CA . VAL A 1 96 ? 14.827 0.568 -10.251 1.00 95.88 96 VAL A CA 1
ATOM 677 C C . VAL A 1 96 ? 16.267 0.213 -9.890 1.00 95.88 96 VAL A C 1
ATOM 679 O O . VAL A 1 96 ? 17.193 0.591 -10.609 1.00 95.88 96 VAL A O 1
ATOM 682 N N . ALA A 1 97 ? 16.474 -0.568 -8.829 1.00 95.69 97 ALA A N 1
ATOM 683 C CA . ALA A 1 97 ? 17.809 -1.001 -8.425 1.00 95.69 97 ALA A CA 1
ATOM 684 C C . ALA A 1 97 ? 18.520 -1.803 -9.532 1.00 95.69 97 ALA A C 1
ATOM 686 O O . ALA A 1 97 ? 19.709 -1.609 -9.773 1.00 95.69 97 ALA A O 1
ATOM 687 N N . GLU A 1 98 ? 17.794 -2.669 -10.241 1.00 94.69 98 GLU A N 1
ATOM 688 C CA . GLU A 1 98 ? 18.325 -3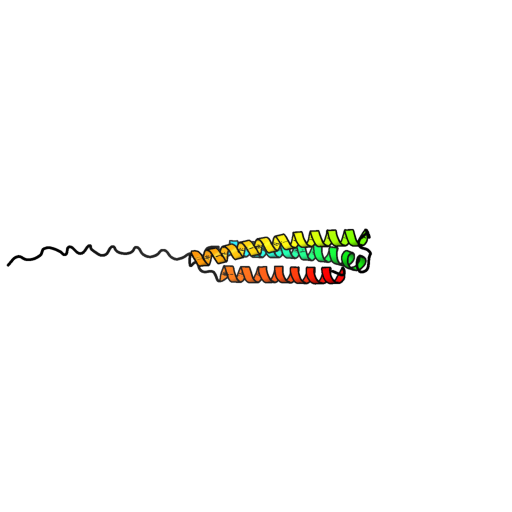.456 -11.359 1.00 94.69 98 GLU A CA 1
ATOM 689 C C . GLU A 1 98 ? 18.616 -2.594 -12.599 1.00 94.69 98 GLU A C 1
ATOM 691 O O . GLU A 1 98 ? 19.615 -2.810 -13.287 1.00 94.69 98 GLU A O 1
ATOM 696 N N . SER A 1 99 ? 17.816 -1.558 -12.864 1.00 93.00 99 SER A N 1
ATOM 697 C CA . SER A 1 99 ? 18.107 -0.608 -13.945 1.00 93.00 99 SER A CA 1
ATOM 698 C C . SER A 1 99 ? 19.417 0.155 -13.706 1.00 93.00 99 SER A C 1
ATOM 700 O O . SER A 1 99 ? 20.195 0.356 -14.638 1.00 93.00 99 SER A O 1
ATOM 702 N N . ALA A 1 100 ? 19.729 0.481 -12.445 1.00 90.50 100 ALA A N 1
ATOM 703 C CA . ALA A 1 100 ? 20.967 1.157 -12.071 1.00 90.50 100 ALA A CA 1
ATOM 704 C C . ALA A 1 100 ? 22.214 0.277 -12.273 1.00 90.50 100 ALA A C 1
ATOM 706 O O . ALA A 1 100 ? 23.270 0.790 -12.640 1.00 90.50 100 ALA A O 1
ATOM 707 N N . THR A 1 101 ? 22.113 -1.040 -12.062 1.00 92.25 101 THR A N 1
ATOM 708 C CA . THR A 1 101 ? 23.248 -1.967 -12.248 1.00 92.25 101 THR A CA 1
ATOM 709 C C . THR A 1 101 ? 23.457 -2.369 -13.705 1.00 92.25 101 THR A C 1
ATOM 711 O O . THR A 1 101 ? 24.575 -2.703 -14.095 1.00 92.25 101 THR A O 1
ATOM 714 N N . THR A 1 102 ? 22.396 -2.327 -14.513 1.00 89.25 102 THR A N 1
ATOM 715 C CA . THR A 1 102 ? 22.408 -2.692 -15.940 1.00 89.25 102 THR A CA 1
ATOM 716 C C . THR A 1 102 ? 22.505 -1.488 -16.877 1.00 89.25 102 THR A C 1
ATOM 718 O O . THR A 1 102 ? 22.615 -1.669 -18.089 1.00 89.25 102 THR A O 1
ATOM 721 N N . PHE A 1 103 ? 22.488 -0.268 -16.329 1.00 88.25 103 PHE A N 1
ATOM 722 C CA . PHE A 1 103 ? 22.423 0.994 -17.073 1.00 88.25 103 PHE A CA 1
ATOM 723 C C . PHE A 1 103 ? 21.220 1.069 -18.031 1.00 88.25 103 PHE A C 1
ATOM 725 O O . PHE A 1 103 ? 21.271 1.763 -19.048 1.00 88.25 103 PHE A O 1
ATOM 732 N N . ALA A 1 104 ? 20.139 0.348 -17.712 1.00 90.69 104 ALA A N 1
ATOM 733 C CA . ALA A 1 104 ? 18.908 0.352 -18.489 1.00 90.69 104 ALA A CA 1
ATOM 734 C C . ALA A 1 104 ? 18.109 1.652 -18.265 1.00 90.69 104 ALA A C 1
ATOM 736 O O . ALA A 1 104 ? 18.128 2.198 -17.159 1.00 90.69 104 ALA A O 1
ATOM 737 N N . PRO A 1 105 ? 17.365 2.145 -19.274 1.00 90.25 105 PRO A N 1
ATOM 738 C CA . PRO A 1 105 ? 16.441 3.261 -19.089 1.00 90.25 105 PRO A CA 1
ATOM 739 C C . PRO A 1 105 ? 15.407 2.958 -17.995 1.00 90.25 105 PRO A C 1
ATOM 741 O O . PRO A 1 105 ? 14.804 1.882 -17.999 1.00 90.25 105 PRO A O 1
ATOM 744 N N . ALA A 1 106 ? 15.193 3.910 -17.082 1.00 93.38 106 ALA A N 1
ATOM 745 C CA . ALA A 1 106 ? 14.365 3.717 -15.886 1.00 93.38 106 ALA A CA 1
ATOM 746 C C . ALA A 1 106 ? 13.154 4.661 -15.784 1.00 93.38 106 ALA A C 1
ATOM 748 O O . ALA A 1 106 ? 12.342 4.494 -14.883 1.00 93.38 106 ALA A O 1
ATOM 749 N N . GLU A 1 107 ? 12.995 5.630 -16.689 1.00 95.00 107 GLU A N 1
ATOM 750 C CA . GLU A 1 107 ? 11.985 6.705 -16.599 1.00 95.00 107 GLU A CA 1
ATOM 751 C C . GLU A 1 107 ? 10.545 6.181 -16.439 1.00 95.00 107 GLU A C 1
ATOM 753 O O . GLU A 1 107 ? 9.777 6.672 -15.605 1.00 95.00 107 GLU A O 1
ATOM 758 N N . ASP A 1 108 ? 10.189 5.128 -17.177 1.00 95.31 108 ASP A N 1
ATOM 759 C CA . ASP A 1 108 ? 8.868 4.499 -17.076 1.00 95.31 108 ASP A CA 1
ATOM 760 C C . ASP A 1 108 ? 8.688 3.736 -15.750 1.00 95.31 108 ASP A C 1
ATOM 762 O O . ASP A 1 108 ? 7.599 3.726 -15.170 1.00 95.31 108 ASP A O 1
ATOM 766 N N . ILE A 1 109 ? 9.763 3.122 -15.239 1.00 96.94 109 ILE A N 1
ATOM 767 C CA . ILE A 1 109 ? 9.770 2.398 -13.959 1.00 96.94 109 ILE A CA 1
ATOM 768 C C . ILE A 1 109 ? 9.612 3.397 -12.806 1.00 96.94 109 ILE A C 1
ATOM 770 O O . ILE A 1 109 ? 8.802 3.181 -11.908 1.00 96.94 109 ILE A O 1
ATOM 774 N N . GLU A 1 110 ? 10.331 4.517 -12.864 1.00 97.69 110 GLU A N 1
ATOM 775 C CA . GLU A 1 110 ? 10.255 5.639 -11.923 1.00 97.69 110 GLU A CA 1
ATOM 776 C C . GLU A 1 110 ? 8.845 6.249 -11.886 1.00 97.69 110 GLU A C 1
ATOM 778 O O . GLU A 1 110 ? 8.285 6.477 -10.812 1.00 97.69 110 GLU A O 1
ATOM 783 N N . THR A 1 111 ? 8.226 6.437 -13.054 1.00 98.19 111 THR A N 1
ATOM 784 C CA . THR A 1 111 ? 6.847 6.932 -13.173 1.00 98.19 111 THR A CA 1
ATOM 785 C C . THR A 1 111 ? 5.842 5.965 -12.537 1.00 98.19 111 THR A C 1
ATOM 787 O O . THR A 1 111 ? 4.959 6.376 -11.772 1.00 98.19 111 THR A O 1
ATOM 790 N N . ALA A 1 112 ? 5.982 4.663 -12.809 1.00 98.25 112 ALA A N 1
ATOM 791 C CA . ALA A 1 112 ? 5.157 3.636 -12.180 1.00 98.25 112 ALA A CA 1
ATOM 792 C C . ALA A 1 112 ? 5.372 3.598 -10.657 1.00 98.25 112 ALA A C 1
ATOM 794 O O . ALA A 1 112 ? 4.393 3.550 -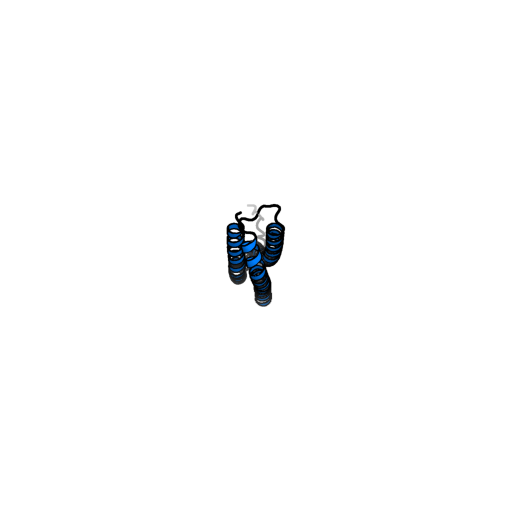9.910 1.00 98.25 112 ALA A O 1
ATOM 795 N N . ARG A 1 113 ? 6.627 3.692 -10.189 1.00 98.44 113 ARG A N 1
ATOM 796 C CA . ARG A 1 113 ? 6.973 3.742 -8.760 1.00 98.44 113 ARG A CA 1
ATOM 797 C C . ARG A 1 113 ? 6.297 4.917 -8.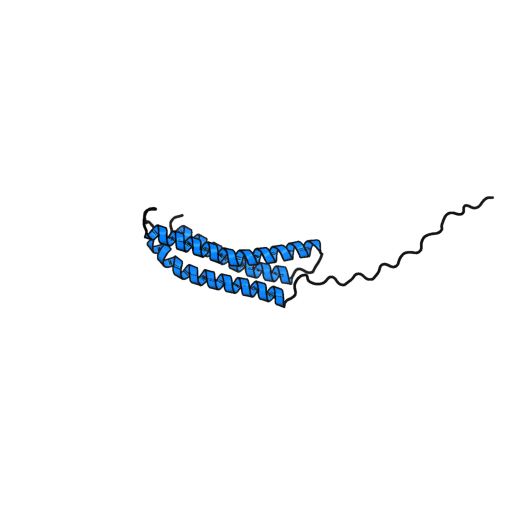067 1.00 98.44 113 ARG A C 1
ATOM 799 O O . ARG A 1 113 ? 5.593 4.692 -7.090 1.00 98.44 113 ARG A O 1
ATOM 806 N N . GLY A 1 114 ? 6.430 6.132 -8.602 1.00 98.56 114 GLY A N 1
ATOM 807 C CA . GLY A 1 114 ? 5.815 7.327 -8.015 1.00 98.56 114 GLY A CA 1
ATOM 808 C C . GLY A 1 114 ? 4.288 7.234 -7.927 1.00 98.56 114 GLY A C 1
ATOM 809 O O . GLY A 1 114 ? 3.689 7.662 -6.941 1.00 98.56 114 GLY A O 1
ATOM 810 N N . THR A 1 115 ? 3.648 6.598 -8.913 1.00 98.38 115 THR A N 1
ATOM 811 C CA . THR A 1 115 ? 2.200 6.341 -8.872 1.00 98.38 115 THR A CA 1
ATOM 812 C C . THR A 1 115 ? 1.825 5.416 -7.711 1.00 98.38 115 THR A C 1
ATOM 814 O O . THR A 1 115 ? 0.902 5.713 -6.956 1.00 98.38 115 THR A O 1
ATOM 817 N N . VAL A 1 116 ? 2.539 4.300 -7.543 1.00 98.56 116 VAL A N 1
ATOM 818 C CA . VAL A 1 116 ? 2.260 3.330 -6.471 1.00 98.56 116 VAL A CA 1
ATOM 819 C C . VAL A 1 116 ? 2.629 3.885 -5.092 1.00 98.56 116 VAL A C 1
ATOM 821 O O . VAL A 1 116 ? 1.906 3.656 -4.123 1.00 98.56 116 VAL A O 1
ATOM 824 N N . GLU A 1 117 ? 3.707 4.660 -4.997 1.00 98.62 117 GLU A N 1
ATOM 825 C CA . GLU A 1 117 ? 4.125 5.347 -3.774 1.00 98.62 117 GLU A CA 1
ATOM 826 C C . GLU A 1 117 ? 3.040 6.308 -3.267 1.00 98.62 117 GLU A C 1
ATOM 828 O O . GLU A 1 117 ? 2.720 6.301 -2.076 1.00 98.62 117 GLU A O 1
ATOM 833 N N . ALA A 1 118 ? 2.406 7.070 -4.164 1.00 98.56 118 ALA A N 1
ATOM 834 C CA . ALA A 1 118 ? 1.299 7.955 -3.808 1.00 98.56 118 ALA A CA 1
ATOM 835 C C . ALA A 1 118 ? 0.104 7.190 -3.206 1.00 98.56 118 ALA A C 1
ATOM 837 O O . ALA A 1 118 ? -0.467 7.641 -2.210 1.00 98.56 118 ALA A O 1
ATOM 838 N N . LEU A 1 119 ? -0.236 6.014 -3.753 1.00 98.31 119 LEU A N 1
ATOM 839 C CA . LEU A 1 119 ? -1.290 5.151 -3.200 1.00 98.31 119 LEU A CA 1
ATOM 840 C C . LEU A 1 119 ? -0.926 4.677 -1.788 1.00 98.31 119 LEU A C 1
ATOM 842 O O . LEU A 1 119 ? -1.689 4.878 -0.845 1.00 98.31 119 LEU A O 1
ATOM 846 N N . VAL A 1 120 ? 0.273 4.113 -1.610 1.00 98.38 120 VAL A N 1
ATOM 847 C CA . VAL A 1 120 ? 0.743 3.625 -0.301 1.00 98.38 120 VAL A CA 1
ATOM 848 C C . VAL A 1 120 ? 0.792 4.757 0.732 1.00 98.38 120 VAL A C 1
ATOM 850 O O . VAL A 1 120 ? 0.413 4.558 1.887 1.00 98.38 120 VAL A O 1
ATOM 853 N N . SER A 1 121 ? 1.204 5.959 0.328 1.00 98.50 121 SER A N 1
ATOM 854 C CA . SER A 1 121 ? 1.196 7.146 1.187 1.00 98.50 121 SER A CA 1
ATOM 855 C C . SER A 1 121 ? -0.222 7.520 1.645 1.00 98.50 121 SER A C 1
ATOM 857 O O . SER A 1 121 ? -0.450 7.727 2.839 1.00 98.50 121 SER A O 1
ATOM 859 N N . GLY A 1 122 ? -1.205 7.509 0.737 1.00 98.50 122 GLY A N 1
ATOM 860 C CA . GLY A 1 122 ? -2.616 7.742 1.074 1.00 98.50 122 GLY A CA 1
ATOM 861 C C . GLY A 1 122 ? -3.193 6.697 2.039 1.00 98.50 122 GLY A C 1
ATOM 862 O O . GLY A 1 122 ? -3.927 7.037 2.975 1.00 98.50 122 GLY A O 1
ATOM 863 N N . GLN A 1 123 ? -2.806 5.430 1.878 1.00 98.50 123 GLN A N 1
ATOM 864 C CA . GLN A 1 123 ? -3.181 4.354 2.801 1.00 98.50 123 GLN A CA 1
ATOM 865 C C . GLN A 1 123 ? -2.582 4.574 4.194 1.00 98.50 123 GLN A C 1
ATOM 867 O O . GLN A 1 123 ? -3.295 4.478 5.194 1.00 98.50 123 GLN A O 1
ATOM 872 N N . ASN A 1 124 ? -1.294 4.926 4.270 1.00 98.38 124 ASN A N 1
ATOM 873 C CA . ASN A 1 124 ? -0.618 5.221 5.535 1.00 98.38 124 ASN A CA 1
ATOM 874 C C . ASN A 1 124 ? -1.287 6.390 6.272 1.00 98.38 124 ASN A C 1
ATOM 876 O O . ASN A 1 124 ? -1.528 6.289 7.472 1.00 98.38 124 ASN A O 1
ATOM 880 N N . ALA A 1 125 ? -1.632 7.467 5.559 1.00 98.56 125 ALA A N 1
ATOM 881 C CA . ALA A 1 125 ? -2.335 8.611 6.138 1.00 98.56 125 ALA A CA 1
ATOM 882 C C . ALA A 1 125 ? -3.714 8.215 6.694 1.00 98.56 125 ALA A C 1
ATOM 884 O O . ALA A 1 125 ? -4.091 8.627 7.790 1.00 98.56 125 ALA A O 1
ATOM 885 N N . THR A 1 126 ? -4.445 7.360 5.973 1.00 98.50 126 THR A N 1
ATOM 886 C CA . THR A 1 126 ? -5.738 6.833 6.432 1.00 98.50 126 THR A CA 1
ATOM 887 C C . THR A 1 126 ? -5.584 5.991 7.697 1.00 98.50 126 THR A C 1
ATOM 889 O O . THR A 1 126 ? -6.329 6.183 8.657 1.00 98.50 126 THR A O 1
ATOM 892 N N . MET A 1 127 ? -4.605 5.082 7.728 1.00 98.12 127 MET A N 1
ATOM 893 C CA . MET A 1 127 ? -4.329 4.264 8.910 1.00 98.12 127 MET A CA 1
ATOM 894 C C . MET A 1 127 ? -3.911 5.115 10.110 1.00 98.12 127 MET A C 1
ATOM 896 O O . MET A 1 127 ? -4.381 4.853 11.212 1.00 98.12 127 MET A O 1
ATOM 900 N N . ALA A 1 128 ? -3.065 6.129 9.907 1.00 98.25 128 ALA A N 1
ATOM 901 C CA . ALA A 1 128 ? -2.644 7.046 10.964 1.00 98.25 128 ALA A CA 1
ATOM 902 C C . ALA A 1 128 ? -3.847 7.768 11.588 1.00 98.25 128 ALA A C 1
ATOM 904 O O . ALA A 1 128 ? -4.026 7.705 12.800 1.00 98.25 128 ALA A O 1
ATOM 905 N N . ARG A 1 129 ? -4.741 8.330 10.761 1.00 98.31 129 ARG A N 1
ATOM 906 C CA . ARG A 1 129 ? -5.992 8.953 11.228 1.00 98.31 129 ARG A CA 1
ATOM 907 C C . ARG A 1 129 ? -6.841 7.988 12.063 1.00 98.31 129 ARG A C 1
ATOM 909 O O . ARG A 1 129 ? -7.370 8.366 13.100 1.00 98.31 129 ARG A O 1
ATOM 916 N N . LEU A 1 130 ? -6.988 6.739 11.617 1.00 97.75 130 LEU A N 1
ATOM 917 C CA . LEU A 1 130 ? -7.780 5.739 12.342 1.00 97.75 130 LEU A CA 1
ATOM 918 C C . LEU A 1 130 ? -7.130 5.318 13.670 1.00 97.75 130 LEU A C 1
ATOM 920 O O . LEU A 1 130 ? -7.844 5.068 14.640 1.00 97.75 130 LEU A O 1
ATOM 924 N N . TRP A 1 131 ? -5.798 5.258 13.742 1.00 96.88 131 TRP A N 1
ATOM 925 C CA . TRP A 1 131 ? -5.091 5.031 15.006 1.00 96.88 131 TRP A CA 1
ATOM 926 C C . TRP A 1 131 ? -5.300 6.182 15.992 1.00 96.88 131 TRP A C 1
ATOM 928 O O . TRP A 1 131 ? -5.663 5.922 17.141 1.00 96.88 131 TRP A O 1
ATOM 938 N N . GLU A 1 132 ? -5.192 7.427 15.522 1.00 96.75 132 GLU A N 1
ATOM 939 C CA . GLU A 1 132 ? -5.466 8.618 16.333 1.00 96.75 132 GLU A CA 1
ATOM 940 C C . GLU A 1 132 ? -6.909 8.609 16.873 1.00 96.75 132 GLU A C 1
ATOM 942 O O . GLU A 1 132 ? -7.132 8.839 18.062 1.00 96.75 132 GLU A O 1
ATOM 947 N N . GLU A 1 133 ? -7.901 8.271 16.038 1.00 95.75 133 GLU A N 1
ATOM 948 C CA . GLU A 1 133 ? -9.309 8.152 16.456 1.00 95.75 133 GLU A CA 1
ATOM 949 C C . GLU A 1 133 ? -9.535 7.051 17.512 1.00 95.75 133 GLU A C 1
ATOM 951 O O . GLU A 1 133 ? -10.375 7.204 18.409 1.00 95.75 133 GLU A O 1
ATOM 956 N N . LEU A 1 134 ? -8.781 5.949 17.433 1.00 93.62 134 LEU A N 1
ATOM 957 C CA . LEU A 1 134 ? -8.809 4.864 18.419 1.00 93.62 134 LEU A CA 1
ATOM 958 C C . LEU A 1 134 ? -8.143 5.261 19.753 1.00 93.62 134 LEU A C 1
ATOM 960 O O . LEU A 1 134 ? -8.349 4.591 20.772 1.00 93.62 134 LEU A O 1
ATOM 964 N N . GLY A 1 135 ? -7.374 6.353 19.764 1.00 89.62 135 GLY A N 1
ATOM 965 C CA . GLY A 1 135 ? -6.636 6.849 20.922 1.00 89.62 135 GLY A CA 1
ATOM 966 C C . GLY A 1 135 ? -5.300 6.136 21.132 1.00 89.62 135 GLY A C 1
ATOM 967 O O . GLY A 1 135 ? -4.994 5.761 22.267 1.00 89.62 135 GLY A O 1
ATOM 968 N N . GLN A 1 136 ? -4.559 5.901 20.047 1.00 77.50 136 GLN A N 1
ATOM 969 C CA . GLN A 1 136 ? -3.162 5.444 20.032 1.00 77.50 136 GLN A CA 1
ATOM 970 C C . GLN A 1 136 ? -2.292 6.511 19.369 1.00 77.50 136 GLN A C 1
ATOM 972 O O . GLN A 1 136 ? -1.162 6.717 19.860 1.00 77.50 136 GLN A O 1
#

Radius of gyration: 27.42 Å; chains: 1; bounding box: 93×16×65 Å

Organism: NCBI:txid1300349

pLDDT: mean 90.05, std 14.03, range [38.78, 98.62]

Secondary structure (DSSP, 8-state):
--------PPPPPPPPPPPPPPPSS-HHHHHHHHHHHHHHHHHHHHHHHHHHHHHHHHTT--TT-HHHHHHHHHHHHHHHHHHHHHHHHHHHHHHHHHHHHHT---HHHHHHHHHHHHHHHHHHHHHHHHHHHHT-

Foldseek 3Di:
DDDDDDDPDDDDDDDDPDDDFAQPDDPVRLVVLLVQLVVLLVVLVVLLVVLVVLLLVLFPPDCPDPSLVVSVVSLVVSVVSLVSLVVSLVVLVVSVVVCVVSVHDCPSSVVSN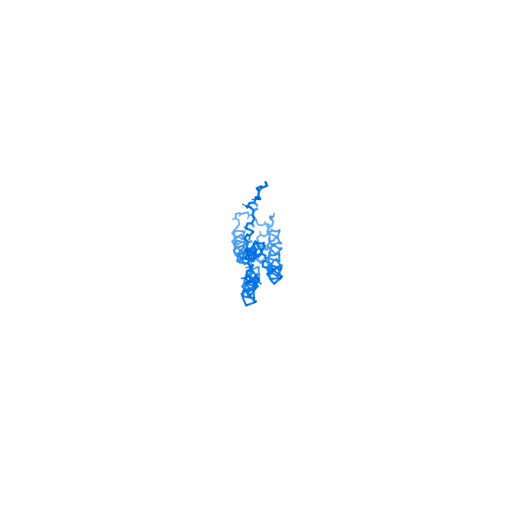VSSVVSSVVSVVSSVVSCVSNPD

Sequence (136 aa):
MATRAFESAAAPVASAPAEPIRPLADAAALRALVARAAEADNGFTREAALAEPLVRRASGQPVESDTRAAALVAMADLAARRGAASAVLAELDRLVAESATTFAPAEDIETARGTVEALVSGQNATMARLWEELGQ